Protein AF-A0A2R6L1S9-F1 (afdb_monomer)

pLDDT: mean 91.89, std 9.13, range [50.69, 98.69]

Mean predicted aligned error: 7.18 Å

Secondary structure (DSSP, 8-state):
-----TTHHHHHHHHHHHHHHHHHHHHHHHHHT--TTHHHHHTSHHHHHHHHHHHHHHHHHHHHHHHHHHHHHHHHHH---TTHHHHHHHH-

Foldseek 3Di:
DDPDPPVRVVVVVVVVVVVVCVVCVVVVVVVVPDDPCNVVVCPDPVNVVVVVVCVVVVVVVVVVCCVPVVVVVVCLVPDDDPCSVVVVVVVD

Sequence (92 aa):
MTWLGRRDHWVFAALGAVLLGYFLFPFVAFLGRTTASAPAEAVSPTAREAAVNSLVTAPVATAVATVFGVPLAYTLARTSFRGKRLVEALVV

Structure (mmCIF, N/CA/C/O backbone):
data_AF-A0A2R6L1S9-F1
#
_entry.id   AF-A0A2R6L1S9-F1
#
loop_
_atom_site.group_PDB
_atom_site.id
_atom_site.type_symbol
_atom_site.label_atom_id
_atom_site.label_alt_id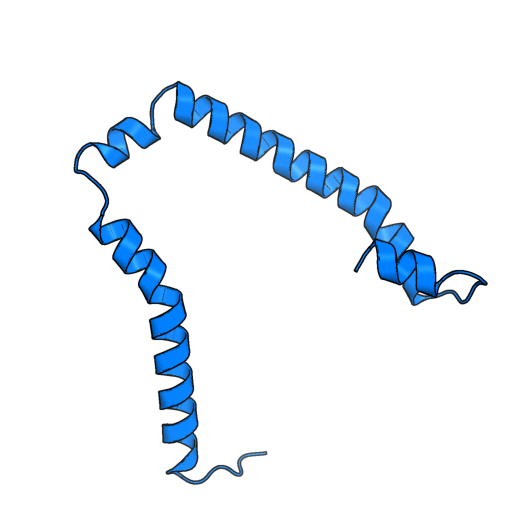
_atom_site.label_comp_id
_atom_site.label_asym_id
_atom_site.label_entity_id
_atom_site.label_seq_id
_atom_site.pdbx_PDB_ins_code
_atom_site.Cartn_x
_atom_site.Cartn_y
_atom_site.Cartn_z
_atom_site.occupancy
_atom_site.B_iso_or_equiv
_atom_site.auth_seq_id
_atom_site.auth_comp_id
_atom_site.auth_asym_id
_atom_site.auth_atom_id
_atom_site.pdbx_PDB_model_num
ATOM 1 N N . MET A 1 1 ? -15.446 -34.560 5.778 1.00 50.69 1 MET A N 1
ATOM 2 C CA . MET A 1 1 ? -15.421 -33.237 5.118 1.00 50.69 1 MET A CA 1
ATOM 3 C C . MET A 1 1 ? -14.742 -33.385 3.751 1.00 50.69 1 MET A C 1
ATOM 5 O O . MET A 1 1 ? -13.681 -32.834 3.523 1.00 50.69 1 MET A O 1
ATOM 9 N N . THR A 1 2 ? -15.324 -34.200 2.863 1.00 64.88 2 THR A N 1
ATOM 10 C CA . THR A 1 2 ? -14.835 -34.489 1.495 1.00 64.88 2 THR A CA 1
ATOM 11 C C . THR A 1 2 ? -16.041 -34.922 0.647 1.00 64.88 2 THR A C 1
ATOM 13 O O . THR A 1 2 ? -16.183 -36.084 0.288 1.00 64.88 2 THR A O 1
ATOM 16 N N . TRP A 1 3 ? -16.989 -34.007 0.424 1.00 59.22 3 TRP A N 1
ATOM 17 C CA . TRP A 1 3 ? -18.274 -34.290 -0.241 1.00 59.22 3 TRP A CA 1
ATOM 18 C C . TRP A 1 3 ? -18.445 -33.444 -1.507 1.00 59.22 3 TRP A C 1
ATOM 20 O O . TRP A 1 3 ? -19.394 -32.683 -1.639 1.00 59.22 3 TRP A O 1
ATOM 30 N N . LEU A 1 4 ? -17.495 -33.539 -2.434 1.00 64.88 4 LEU A N 1
ATOM 31 C CA . LEU A 1 4 ? -17.633 -32.959 -3.767 1.00 64.88 4 LEU A CA 1
ATOM 32 C C . LEU A 1 4 ? -17.242 -34.031 -4.773 1.00 64.88 4 LEU A C 1
ATOM 34 O O . LEU A 1 4 ? -16.132 -34.569 -4.733 1.00 64.88 4 LEU A O 1
ATOM 38 N N . GLY A 1 5 ? -18.197 -34.403 -5.621 1.00 68.31 5 GLY A N 1
ATOM 39 C CA . GLY A 1 5 ? -17.987 -35.399 -6.649 1.00 68.31 5 GLY A CA 1
ATOM 40 C C . GLY A 1 5 ? -16.866 -34.956 -7.581 1.00 68.31 5 GLY A C 1
ATOM 41 O O . GLY A 1 5 ? -16.562 -33.774 -7.729 1.00 68.31 5 GLY A O 1
ATOM 42 N N . ARG A 1 6 ? -16.282 -35.918 -8.291 1.00 68.50 6 ARG A N 1
ATOM 43 C CA . ARG A 1 6 ? -15.223 -35.696 -9.288 1.00 68.50 6 ARG A CA 1
ATOM 44 C C . ARG A 1 6 ? -15.604 -34.727 -10.423 1.00 68.50 6 ARG A C 1
ATOM 46 O O . ARG A 1 6 ? -14.806 -34.506 -11.313 1.00 68.50 6 ARG A O 1
ATOM 53 N N . ARG A 1 7 ? -16.840 -34.222 -10.461 1.00 71.06 7 ARG A N 1
ATOM 54 C CA . ARG A 1 7 ? -17.326 -33.190 -11.388 1.00 71.06 7 ARG A CA 1
ATOM 55 C C . ARG A 1 7 ? -17.321 -31.808 -10.738 1.00 71.06 7 ARG A C 1
ATOM 57 O O . ARG A 1 7 ? -16.919 -30.843 -11.377 1.00 71.06 7 ARG A O 1
ATOM 64 N N . ASP A 1 8 ? -17.667 -31.729 -9.458 1.00 75.69 8 ASP A N 1
ATOM 65 C CA . ASP A 1 8 ? -17.771 -30.464 -8.734 1.00 75.69 8 ASP A CA 1
ATOM 66 C C . ASP A 1 8 ? -16.392 -29.823 -8.540 1.00 75.69 8 ASP A C 1
ATOM 68 O O . ASP A 1 8 ? -16.252 -28.609 -8.667 1.00 75.69 8 ASP A O 1
ATOM 72 N N . HIS A 1 9 ? -15.337 -30.627 -8.346 1.00 82.06 9 HIS A N 1
ATOM 73 C CA . HIS A 1 9 ? -13.977 -30.088 -8.257 1.00 82.06 9 HIS A CA 1
ATOM 74 C C . HIS A 1 9 ? -13.508 -29.386 -9.540 1.00 82.06 9 HIS A C 1
ATOM 76 O O . HIS A 1 9 ? -12.720 -28.448 -9.453 1.00 82.06 9 HIS A O 1
ATOM 82 N N . TRP A 1 10 ? -14.014 -29.776 -10.717 1.00 87.75 10 TRP A N 1
ATOM 83 C CA . TRP A 1 10 ? -13.636 -29.147 -11.985 1.00 87.75 10 TRP A CA 1
ATOM 84 C C . TRP A 1 10 ? -14.349 -27.816 -12.146 1.00 87.75 10 TRP A C 1
ATOM 86 O O . TRP A 1 10 ? -13.765 -26.884 -12.682 1.00 87.75 10 TRP A O 1
ATOM 96 N N . VAL A 1 11 ? -15.578 -27.706 -11.633 1.00 91.75 11 VAL A N 1
ATOM 97 C CA . VAL A 1 11 ? -16.320 -26.442 -11.603 1.00 91.75 11 VAL A CA 1
ATOM 98 C C . VAL A 1 11 ? -15.609 -25.442 -10.695 1.00 91.75 11 VAL A C 1
ATOM 100 O O . VAL A 1 11 ? -15.326 -24.331 -11.131 1.00 91.75 11 VAL A O 1
ATOM 103 N N . PHE A 1 12 ? -15.236 -25.834 -9.472 1.00 91.75 12 PHE A N 1
ATOM 104 C CA . PHE A 1 12 ? -14.474 -24.950 -8.582 1.00 91.75 12 PHE A CA 1
ATOM 105 C C . PHE A 1 12 ? -13.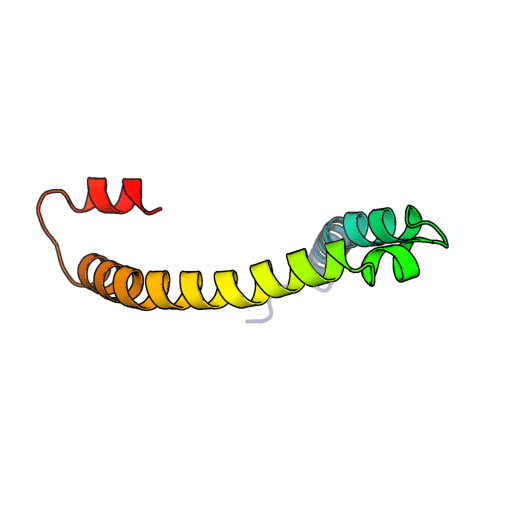095 -24.596 -9.148 1.00 91.75 12 PHE A C 1
ATOM 107 O O . PHE A 1 12 ? -12.689 -23.439 -9.069 1.00 91.75 12 PHE A O 1
ATOM 114 N N . ALA A 1 13 ? -12.399 -25.554 -9.767 1.00 93.06 13 ALA A N 1
ATOM 115 C CA . ALA A 1 13 ? -11.128 -25.290 -10.435 1.00 93.06 13 ALA A CA 1
ATOM 116 C C . ALA A 1 13 ? -11.288 -24.318 -11.615 1.00 93.06 13 ALA A C 1
ATOM 118 O O . ALA A 1 13 ? -10.484 -23.401 -11.756 1.00 93.06 13 ALA A O 1
ATOM 119 N N . ALA A 1 14 ? -12.338 -24.466 -12.429 1.00 95.31 14 ALA A N 1
ATOM 120 C CA . ALA A 1 14 ? -12.623 -23.571 -13.547 1.00 95.31 14 ALA A CA 1
ATOM 121 C C . ALA A 1 14 ? -12.971 -22.156 -13.067 1.00 95.31 14 ALA A C 1
ATOM 123 O O . ALA A 1 14 ? -12.407 -21.187 -13.567 1.00 95.31 14 ALA A O 1
ATOM 124 N N . LEU A 1 15 ? -13.840 -22.026 -12.059 1.00 95.88 15 LEU A N 1
ATOM 125 C CA . LEU A 1 15 ? -14.174 -20.732 -11.457 1.00 95.88 15 LEU A CA 1
ATOM 126 C C . LEU A 1 15 ? -12.935 -20.061 -10.847 1.00 95.88 15 LEU A C 1
ATOM 128 O O . LEU A 1 15 ? -12.718 -18.867 -11.049 1.00 95.88 15 LEU A O 1
ATOM 132 N N . GLY A 1 16 ? -12.088 -20.832 -10.160 1.00 95.38 16 GLY A N 1
ATOM 133 C CA . GLY A 1 16 ? -10.808 -20.355 -9.641 1.00 95.38 16 GLY A CA 1
ATOM 134 C C . GLY A 1 16 ? -9.856 -19.903 -10.749 1.00 95.38 16 GLY A C 1
ATOM 135 O O . GLY A 1 16 ? -9.265 -18.833 -10.642 1.00 95.38 16 GLY A O 1
ATOM 136 N N . ALA A 1 17 ? -9.746 -20.662 -11.842 1.00 96.62 17 ALA A N 1
ATOM 137 C CA . ALA A 1 17 ? -8.920 -20.301 -12.993 1.00 96.62 17 ALA A CA 1
ATOM 138 C C . ALA A 1 17 ? -9.410 -19.018 -13.679 1.00 96.62 17 ALA A C 1
ATOM 140 O O . ALA A 1 17 ? -8.596 -18.172 -14.039 1.00 96.62 17 ALA A O 1
ATOM 141 N N . VAL A 1 18 ? -10.728 -18.835 -13.810 1.00 97.88 18 VAL A N 1
ATOM 142 C CA . VAL A 1 18 ? -11.321 -17.595 -14.333 1.00 97.88 18 VAL A CA 1
ATOM 143 C C . VAL A 1 18 ? -11.006 -16.415 -13.416 1.00 97.88 18 VAL A C 1
ATOM 145 O O . VAL A 1 18 ? -10.579 -15.372 -13.906 1.00 97.88 18 VAL A O 1
ATOM 148 N N . LEU A 1 19 ? -11.155 -16.572 -12.097 1.00 97.19 19 LEU A N 1
ATOM 149 C CA . LEU A 1 19 ? -10.835 -15.518 -11.130 1.00 97.19 19 LEU A CA 1
ATOM 150 C C . LEU A 1 19 ? -9.344 -15.150 -11.155 1.00 97.19 19 LEU A C 1
ATOM 152 O O . LEU A 1 19 ? -9.001 -13.970 -11.154 1.00 97.19 19 LEU A O 1
ATOM 156 N N . LEU A 1 20 ? -8.461 -16.149 -11.222 1.00 97.62 20 LEU A N 1
ATOM 157 C CA . LEU A 1 20 ? -7.020 -15.942 -11.373 1.00 97.62 20 LEU A CA 1
ATOM 158 C C . LEU A 1 20 ? -6.696 -15.235 -12.689 1.00 97.62 20 LEU A C 1
ATOM 160 O O . LEU A 1 20 ? -5.923 -14.282 -12.691 1.00 97.62 20 LEU A O 1
ATOM 164 N N . GLY A 1 21 ? -7.312 -15.659 -13.794 1.00 97.62 21 GLY A N 1
ATOM 165 C CA . GLY A 1 21 ? -7.169 -15.012 -15.093 1.00 97.62 21 GLY A CA 1
ATOM 166 C C . GLY A 1 21 ? -7.607 -13.550 -15.048 1.00 97.62 21 GLY A C 1
ATOM 167 O O . GLY A 1 21 ? -6.862 -12.682 -15.489 1.00 97.62 21 GLY A O 1
ATOM 168 N N . TYR A 1 22 ? -8.760 -13.264 -14.442 1.00 97.25 22 TYR A N 1
ATOM 169 C CA . TYR A 1 22 ? -9.255 -11.905 -14.229 1.00 97.25 22 TYR A CA 1
ATOM 170 C C . TYR A 1 22 ? -8.287 -11.056 -13.394 1.00 97.25 22 TYR A C 1
ATOM 172 O O . TYR A 1 22 ? -8.012 -9.915 -13.753 1.00 97.25 22 TYR A O 1
ATOM 180 N N . PHE A 1 23 ? -7.732 -11.614 -12.314 1.00 97.12 23 PHE A N 1
ATOM 181 C CA . PHE A 1 23 ? -6.775 -10.911 -11.459 1.00 97.12 23 PHE A CA 1
ATOM 182 C C . PHE A 1 23 ? -5.437 -10.651 -12.161 1.00 97.12 23 PHE A C 1
ATOM 184 O O . PHE A 1 23 ? -4.863 -9.578 -12.006 1.00 97.12 23 PHE A O 1
ATOM 191 N N . LEU A 1 24 ? -4.940 -11.608 -12.949 1.00 97.44 24 LEU A N 1
ATOM 192 C CA . LEU A 1 24 ? -3.662 -11.500 -13.659 1.00 97.44 24 LEU A CA 1
ATOM 193 C C . LEU A 1 24 ? -3.753 -10.654 -14.931 1.00 97.44 24 LEU A C 1
ATOM 195 O O . LEU A 1 24 ? -2.770 -10.017 -15.311 1.00 97.44 24 LEU A O 1
ATOM 199 N N . PHE A 1 25 ? -4.919 -10.618 -15.577 1.00 97.12 25 PHE A N 1
ATOM 200 C CA . PHE A 1 25 ? -5.156 -9.864 -16.803 1.00 97.12 25 PHE A CA 1
ATOM 201 C C . PHE A 1 25 ? -4.663 -8.404 -16.751 1.00 97.12 25 PHE A C 1
ATOM 203 O O . PHE A 1 25 ? -3.912 -8.030 -17.654 1.00 97.12 25 PHE A O 1
ATOM 210 N N . PRO A 1 26 ? -4.989 -7.572 -15.734 1.00 96.00 26 PRO A N 1
ATOM 211 C CA . PRO A 1 26 ? -4.503 -6.193 -15.679 1.00 96.00 26 PRO A CA 1
ATOM 212 C C . PRO A 1 26 ? -2.977 -6.099 -15.601 1.00 96.00 26 PRO A C 1
ATOM 214 O O . PRO A 1 26 ? -2.406 -5.196 -16.204 1.00 96.00 26 PRO A O 1
ATOM 217 N N . PHE A 1 27 ? -2.302 -7.036 -14.929 1.00 95.38 27 PHE A N 1
ATOM 218 C CA . PHE A 1 27 ? -0.839 -7.053 -14.859 1.00 95.38 27 PHE A CA 1
ATOM 219 C C . PHE A 1 27 ? -0.224 -7.406 -16.210 1.00 95.38 27 PHE A C 1
ATOM 221 O O . PHE A 1 27 ? 0.673 -6.710 -16.672 1.00 95.38 27 PHE A O 1
ATOM 228 N N . VAL A 1 28 ? -0.739 -8.439 -16.883 1.00 96.12 28 VAL A N 1
ATOM 229 C CA . VAL A 1 28 ? -0.266 -8.822 -18.223 1.00 96.12 28 VAL A CA 1
ATOM 230 C C . VAL A 1 28 ? -0.498 -7.686 -19.220 1.00 96.12 28 VAL A C 1
ATOM 232 O O . VAL A 1 28 ? 0.402 -7.344 -19.984 1.00 96.12 28 VAL A O 1
ATOM 235 N N . ALA A 1 29 ? -1.674 -7.054 -19.181 1.00 95.25 29 ALA A N 1
ATOM 236 C CA . ALA A 1 29 ? -1.993 -5.910 -20.027 1.00 95.25 29 ALA A CA 1
ATOM 237 C C . ALA A 1 29 ? -1.109 -4.690 -19.721 1.00 95.25 29 ALA A C 1
ATOM 239 O O . ALA A 1 29 ? -0.689 -3.998 -20.646 1.00 95.25 29 ALA A O 1
ATOM 240 N N . PHE A 1 30 ? -0.809 -4.430 -18.444 1.00 93.38 30 PHE A N 1
ATOM 241 C CA . PHE A 1 30 ? 0.107 -3.370 -18.025 1.00 93.38 30 PHE A CA 1
ATOM 242 C C . PHE A 1 30 ? 1.523 -3.624 -18.549 1.00 93.38 30 PHE A C 1
ATOM 244 O O . PHE A 1 30 ? 2.064 -2.770 -19.247 1.00 93.38 30 PHE A O 1
ATOM 251 N N . LEU A 1 31 ? 2.087 -4.815 -18.304 1.00 91.06 31 LEU A N 1
ATOM 252 C CA . LEU A 1 31 ? 3.421 -5.194 -18.782 1.00 91.06 31 LEU A CA 1
ATOM 253 C C . LEU A 1 31 ? 3.499 -5.139 -20.314 1.00 91.06 31 LEU A C 1
ATOM 255 O O . LEU A 1 31 ? 4.453 -4.589 -20.858 1.00 91.06 31 LEU A O 1
ATOM 259 N N . GLY A 1 32 ? 2.470 -5.629 -21.011 1.00 92.62 32 GLY A N 1
ATOM 260 C CA . GLY A 1 32 ? 2.395 -5.594 -22.473 1.00 92.62 32 GLY A CA 1
ATOM 261 C C . GLY A 1 32 ? 2.311 -4.185 -23.075 1.00 92.62 32 GLY A C 1
ATOM 262 O O . GLY A 1 32 ? 2.571 -4.025 -24.264 1.00 92.62 32 GLY A O 1
ATOM 263 N N . ARG A 1 33 ? 1.968 -3.162 -22.280 1.00 91.38 33 ARG A N 1
ATOM 264 C CA . ARG A 1 33 ? 1.952 -1.747 -22.694 1.00 91.38 33 ARG A CA 1
ATOM 265 C C . ARG A 1 33 ? 3.217 -0.976 -22.303 1.00 91.38 33 ARG A C 1
ATOM 267 O O . ARG A 1 33 ? 3.324 0.195 -22.660 1.00 91.38 33 ARG A O 1
ATOM 274 N N . THR A 1 34 ? 4.152 -1.583 -21.569 1.00 89.88 34 THR A N 1
ATOM 275 C CA . THR A 1 34 ? 5.395 -0.900 -21.176 1.00 89.88 34 THR A CA 1
ATOM 276 C C . THR A 1 34 ? 6.306 -0.659 -22.381 1.00 89.88 34 THR A C 1
ATOM 278 O O . THR A 1 34 ? 6.422 -1.494 -23.276 1.00 89.88 34 THR A O 1
ATOM 281 N N . THR A 1 35 ? 6.942 0.512 -22.427 1.00 87.62 35 THR A N 1
ATOM 282 C CA . THR A 1 35 ? 7.909 0.874 -23.471 1.00 87.62 35 THR A CA 1
ATOM 283 C C . THR A 1 35 ? 9.309 0.373 -23.112 1.00 87.62 35 THR A C 1
ATOM 285 O O . THR A 1 35 ? 9.621 0.129 -21.947 1.00 87.62 35 THR A O 1
ATOM 288 N N . ALA A 1 36 ? 10.205 0.294 -24.100 1.00 87.44 36 ALA A N 1
ATOM 289 C CA . ALA A 1 36 ? 11.612 -0.042 -23.857 1.00 87.44 36 ALA A CA 1
ATOM 290 C C . ALA A 1 36 ? 12.340 0.982 -22.956 1.00 87.44 36 ALA A C 1
ATOM 292 O O . ALA A 1 36 ? 13.338 0.639 -22.327 1.00 87.44 36 ALA A O 1
ATOM 293 N N . SER A 1 37 ? 11.841 2.224 -22.870 1.00 88.31 37 SER A N 1
ATOM 294 C CA . SER A 1 37 ? 12.376 3.277 -21.996 1.00 88.31 37 SER A CA 1
ATOM 295 C C . SER A 1 37 ? 11.888 3.185 -20.547 1.00 88.31 37 SER A C 1
ATOM 297 O O . SER A 1 37 ? 12.515 3.770 -19.663 1.00 88.31 37 SER A O 1
ATOM 299 N N . ALA A 1 38 ? 10.820 2.426 -20.274 1.00 88.06 38 ALA A N 1
ATOM 300 C CA . ALA A 1 38 ? 10.178 2.371 -18.961 1.00 88.06 38 ALA A CA 1
ATOM 301 C C . ALA A 1 38 ? 11.136 2.044 -17.793 1.00 88.06 38 ALA A C 1
ATOM 303 O O . ALA A 1 38 ? 11.030 2.697 -16.754 1.00 88.06 38 ALA A O 1
ATOM 304 N N . PRO A 1 39 ? 12.113 1.118 -17.918 1.00 88.00 39 PRO A N 1
ATOM 305 C CA . PRO A 1 39 ? 13.065 0.859 -16.836 1.00 88.00 39 PRO A CA 1
ATOM 306 C C . PRO A 1 39 ? 13.972 2.056 -16.527 1.00 88.00 39 PRO A C 1
ATOM 308 O O . PRO A 1 39 ? 14.279 2.307 -15.365 1.00 88.00 39 PRO A O 1
ATOM 311 N N . ALA A 1 40 ? 14.387 2.805 -17.553 1.00 89.94 40 ALA A N 1
ATOM 312 C CA . ALA A 1 40 ? 15.227 3.989 -17.387 1.00 89.94 40 ALA A CA 1
ATOM 313 C C . ALA A 1 40 ? 14.439 5.148 -16.756 1.00 89.94 40 ALA A C 1
ATOM 315 O O . ALA A 1 40 ? 14.944 5.843 -15.876 1.00 89.94 40 ALA A O 1
ATOM 316 N N . GLU A 1 41 ? 13.176 5.319 -17.151 1.00 89.44 41 GLU A N 1
ATOM 317 C CA . GLU A 1 41 ? 12.275 6.316 -16.563 1.00 89.44 41 GLU A CA 1
ATOM 318 C C . GLU A 1 41 ? 11.947 6.001 -15.093 1.00 89.44 41 GLU A C 1
ATOM 320 O O . GLU A 1 41 ? 11.891 6.911 -14.262 1.00 89.44 41 GLU A O 1
ATOM 325 N N . ALA A 1 42 ? 11.821 4.717 -14.738 1.00 88.62 42 ALA A N 1
ATOM 326 C CA . ALA A 1 42 ? 11.560 4.269 -13.369 1.00 88.62 42 ALA A CA 1
ATOM 327 C C . ALA A 1 42 ? 12.702 4.579 -12.383 1.00 88.62 42 ALA A C 1
ATOM 329 O O . ALA A 1 42 ? 12.456 4.710 -11.184 1.00 88.62 42 ALA A O 1
ATOM 330 N N . VAL A 1 43 ? 13.940 4.722 -12.869 1.00 92.88 43 VAL A N 1
ATOM 331 C CA . VAL A 1 43 ? 15.110 5.108 -12.056 1.00 92.88 43 VAL A CA 1
ATOM 332 C C . VAL A 1 43 ? 15.490 6.580 -12.216 1.00 92.88 43 VAL A C 1
ATOM 334 O O . VAL A 1 43 ? 16.542 7.006 -11.736 1.00 92.88 43 VAL A O 1
ATOM 337 N N . SER A 1 44 ? 14.638 7.374 -12.870 1.00 95.56 44 SER A N 1
ATOM 338 C CA . SER A 1 44 ? 14.836 8.817 -12.969 1.00 95.56 44 SER A CA 1
ATOM 339 C C . SER A 1 44 ? 14.884 9.472 -11.575 1.00 95.56 44 SER A C 1
ATOM 341 O O . SER A 1 44 ? 14.268 8.968 -10.628 1.00 95.56 44 SER A O 1
ATOM 343 N N . PRO A 1 45 ? 15.579 10.616 -11.419 1.00 95.69 45 PRO A N 1
ATOM 344 C CA . PRO A 1 45 ? 15.661 11.319 -10.137 1.00 95.69 45 PRO A CA 1
ATOM 345 C C . PRO A 1 45 ? 14.283 11.622 -9.535 1.00 95.69 45 PRO A C 1
ATOM 347 O O . PRO A 1 45 ? 14.054 11.369 -8.356 1.00 95.69 45 PRO A O 1
ATOM 350 N N . THR A 1 46 ? 13.337 12.060 -10.369 1.00 95.62 46 THR A N 1
ATOM 351 C CA . THR A 1 46 ? 11.963 12.367 -9.956 1.00 95.62 46 THR A CA 1
ATOM 352 C C . THR A 1 46 ? 11.211 11.125 -9.475 1.00 95.62 46 THR A C 1
ATOM 354 O O . THR A 1 46 ? 10.554 11.172 -8.436 1.00 95.62 46 THR A O 1
ATOM 357 N N . ALA A 1 47 ? 11.332 9.990 -10.177 1.00 95.12 47 ALA A N 1
ATOM 358 C CA . ALA A 1 47 ? 10.720 8.733 -9.743 1.00 95.12 47 ALA A CA 1
ATOM 359 C C . ALA A 1 47 ? 11.317 8.246 -8.413 1.00 95.12 47 ALA A C 1
ATOM 361 O O . ALA A 1 47 ? 10.589 7.794 -7.528 1.00 95.12 47 ALA A O 1
ATOM 362 N N . ARG A 1 48 ? 12.634 8.400 -8.233 1.00 95.56 48 ARG A N 1
ATOM 363 C CA . ARG A 1 48 ? 13.324 8.047 -6.989 1.00 95.56 48 ARG A CA 1
ATOM 364 C C . ARG A 1 48 ? 12.875 8.914 -5.814 1.00 95.56 48 ARG A C 1
ATOM 366 O O . ARG A 1 48 ? 12.624 8.378 -4.739 1.00 95.56 48 ARG A O 1
ATOM 373 N N . GLU A 1 49 ? 12.764 10.225 -5.999 1.00 97.06 49 GLU A N 1
ATOM 374 C CA . GLU A 1 49 ? 12.261 11.138 -4.964 1.00 97.06 49 GLU A CA 1
ATOM 375 C C . GLU A 1 49 ? 10.825 10.791 -4.558 1.00 97.06 49 GLU A C 1
ATOM 377 O O . GLU A 1 49 ? 10.536 10.653 -3.367 1.00 97.06 49 GLU A O 1
ATOM 382 N N . ALA A 1 50 ? 9.944 10.553 -5.534 1.00 96.75 50 ALA A N 1
ATOM 383 C CA . ALA A 1 50 ? 8.572 10.124 -5.275 1.00 96.75 50 ALA A CA 1
ATOM 384 C C . ALA A 1 50 ? 8.509 8.773 -4.535 1.00 96.75 50 ALA A C 1
ATOM 386 O O . ALA A 1 50 ? 7.718 8.611 -3.598 1.00 96.75 50 ALA A O 1
ATOM 387 N N . ALA A 1 51 ? 9.364 7.815 -4.908 1.00 96.62 51 ALA A N 1
ATOM 388 C CA . ALA A 1 51 ? 9.460 6.516 -4.248 1.00 96.62 51 ALA A CA 1
ATOM 389 C C . ALA A 1 51 ? 9.939 6.648 -2.797 1.00 96.62 51 ALA A C 1
ATOM 391 O O . ALA A 1 51 ? 9.332 6.064 -1.904 1.00 96.62 51 ALA A O 1
ATOM 392 N N . VAL A 1 52 ? 10.975 7.452 -2.537 1.00 97.25 52 VAL A N 1
ATOM 393 C CA . VAL A 1 52 ? 11.463 7.714 -1.173 1.00 97.25 52 VAL A CA 1
ATOM 394 C C . VAL A 1 52 ? 10.380 8.382 -0.335 1.00 97.25 52 VAL A C 1
ATOM 396 O O . VAL A 1 52 ? 10.116 7.933 0.777 1.00 97.25 52 VAL A O 1
ATOM 399 N N . ASN A 1 53 ? 9.704 9.402 -0.870 1.00 97.62 53 ASN A N 1
ATOM 400 C CA . ASN A 1 53 ? 8.614 10.059 -0.156 1.00 97.62 53 AS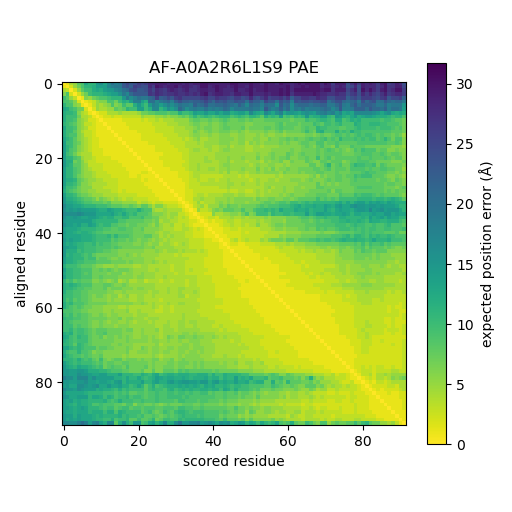N A CA 1
ATOM 401 C C . ASN A 1 53 ? 7.504 9.061 0.204 1.00 97.62 53 ASN A C 1
ATOM 403 O O . ASN A 1 53 ? 7.054 9.021 1.346 1.00 97.62 53 ASN A O 1
ATOM 407 N N . SER A 1 54 ? 7.113 8.195 -0.731 1.00 97.56 54 SER A N 1
ATOM 408 C CA . SER A 1 54 ? 6.113 7.147 -0.485 1.00 97.56 54 SER A CA 1
ATOM 409 C C . SER A 1 54 ? 6.581 6.148 0.577 1.00 97.56 54 SER A C 1
ATOM 411 O O . SER A 1 54 ? 5.842 5.840 1.508 1.00 97.56 54 SER A O 1
ATOM 413 N N . LEU A 1 55 ? 7.829 5.682 0.482 1.00 97.75 55 LEU A N 1
ATOM 414 C CA . LEU A 1 55 ? 8.417 4.717 1.413 1.00 97.75 55 LEU A CA 1
ATOM 415 C C . LEU A 1 55 ? 8.621 5.275 2.822 1.00 97.75 55 LEU A C 1
ATOM 417 O O . LEU A 1 55 ? 8.637 4.496 3.766 1.00 97.75 55 LEU A O 1
ATOM 421 N N . VAL A 1 56 ? 8.774 6.589 2.982 1.00 98.44 56 VAL A N 1
ATOM 422 C CA . VAL A 1 56 ? 8.867 7.240 4.297 1.00 98.44 56 VAL A CA 1
ATOM 423 C C . VAL A 1 56 ? 7.479 7.556 4.849 1.00 98.44 56 VAL A C 1
ATOM 425 O O . VAL A 1 56 ? 7.198 7.300 6.017 1.00 98.44 56 VAL A O 1
ATOM 428 N N . THR A 1 57 ? 6.580 8.085 4.021 1.00 97.94 57 THR A N 1
ATOM 429 C CA . THR A 1 57 ? 5.247 8.507 4.474 1.00 97.94 57 THR A CA 1
ATOM 430 C C . THR A 1 57 ? 4.323 7.329 4.769 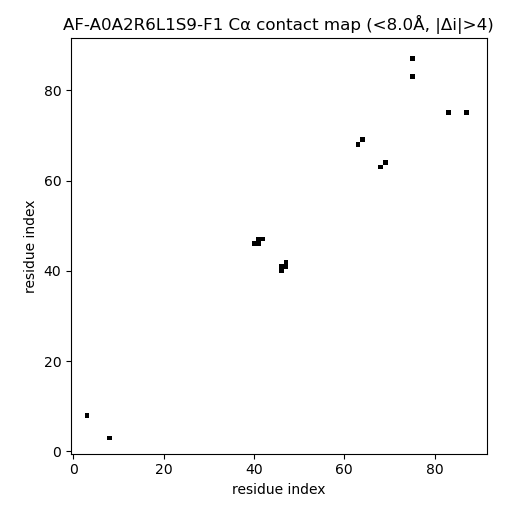1.00 97.94 57 THR A C 1
ATOM 432 O O . THR A 1 57 ? 3.583 7.386 5.749 1.00 97.94 57 THR A O 1
ATOM 435 N N . ALA A 1 58 ? 4.397 6.236 4.004 1.00 98.38 58 ALA A N 1
ATOM 436 C CA . ALA A 1 58 ? 3.592 5.037 4.237 1.00 98.38 58 ALA A CA 1
ATOM 437 C C . ALA A 1 58 ? 3.784 4.421 5.642 1.00 98.38 58 ALA A C 1
ATOM 439 O O . ALA A 1 58 ? 2.780 4.215 6.333 1.00 98.38 58 ALA A O 1
ATOM 440 N N . PRO A 1 59 ? 5.011 4.142 6.133 1.00 98.44 59 PRO A N 1
ATOM 441 C CA . PRO A 1 59 ? 5.201 3.610 7.479 1.00 98.44 59 PR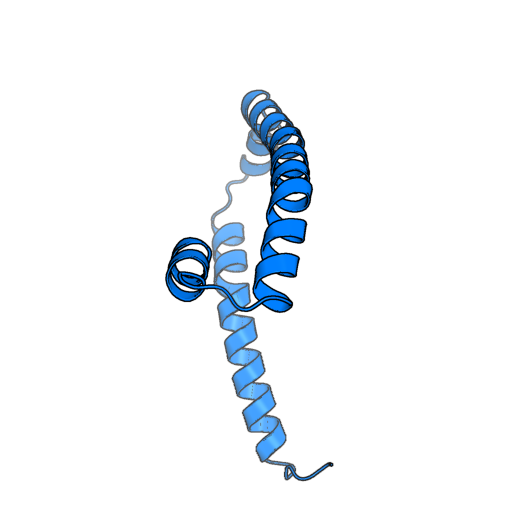O A CA 1
ATOM 442 C C . PRO A 1 59 ? 4.856 4.630 8.563 1.00 98.44 59 PRO A C 1
ATOM 444 O O . PRO A 1 59 ? 4.322 4.233 9.593 1.00 98.44 59 PRO A O 1
ATOM 447 N N . VAL A 1 60 ? 5.083 5.930 8.341 1.00 98.56 60 VAL A N 1
ATOM 448 C CA . VAL A 1 60 ? 4.649 6.973 9.285 1.00 98.56 60 VAL A CA 1
ATOM 449 C C . VAL A 1 60 ? 3.125 6.973 9.419 1.00 98.56 60 VAL A C 1
ATOM 451 O O . VAL A 1 60 ? 2.609 6.903 10.533 1.00 98.56 60 VAL A O 1
ATOM 454 N N . ALA A 1 61 ? 2.397 6.966 8.301 1.00 98.38 61 ALA A N 1
ATOM 455 C CA . ALA A 1 61 ? 0.940 6.870 8.296 1.00 98.38 61 ALA A CA 1
ATOM 456 C C . ALA A 1 61 ? 0.459 5.567 8.951 1.00 98.38 61 ALA A C 1
ATOM 458 O O . ALA A 1 61 ? -0.473 5.592 9.748 1.00 98.38 61 ALA A O 1
ATOM 459 N N . THR A 1 62 ? 1.134 4.446 8.680 1.00 98.19 62 THR A N 1
ATOM 460 C CA . THR A 1 62 ? 0.832 3.143 9.291 1.00 98.19 62 THR A CA 1
ATOM 461 C C . THR A 1 62 ? 1.044 3.173 10.800 1.00 98.19 62 THR A C 1
ATOM 463 O O . THR A 1 62 ? 0.200 2.682 11.545 1.00 98.19 62 THR A O 1
ATOM 466 N N . ALA A 1 63 ? 2.134 3.773 11.277 1.00 98.69 63 ALA A N 1
ATOM 467 C CA . ALA A 1 63 ? 2.424 3.907 12.698 1.00 98.69 63 ALA A CA 1
ATOM 468 C C . ALA A 1 63 ? 1.366 4.771 13.391 1.00 98.69 63 ALA A C 1
ATOM 470 O O . ALA A 1 63 ? 0.807 4.350 14.398 1.00 98.69 63 ALA A O 1
ATOM 471 N N . VAL A 1 64 ? 1.021 5.925 12.813 1.00 98.56 64 VAL A N 1
ATOM 472 C CA . VAL A 1 64 ? -0.054 6.796 13.313 1.00 98.56 64 VAL A CA 1
ATOM 473 C C . VAL A 1 64 ? -1.387 6.039 13.338 1.00 98.56 64 VAL A C 1
ATOM 475 O O . VAL A 1 64 ? -2.026 5.948 14.385 1.00 98.56 64 VAL A O 1
ATOM 478 N N . ALA A 1 65 ? -1.781 5.415 12.227 1.00 97.75 65 ALA A N 1
ATOM 479 C CA . ALA A 1 65 ? -3.011 4.631 12.138 1.00 97.75 65 ALA A CA 1
ATOM 480 C C . ALA A 1 65 ? -3.030 3.461 13.130 1.00 97.75 65 ALA A C 1
ATOM 482 O O . ALA A 1 65 ? -4.075 3.148 13.682 1.00 97.75 65 ALA A O 1
ATOM 483 N N . THR A 1 66 ? -1.887 2.841 13.415 1.00 98.25 66 THR A N 1
ATOM 484 C CA . THR A 1 66 ? -1.793 1.758 14.401 1.00 98.25 66 THR A CA 1
ATOM 485 C C . THR A 1 66 ? -1.936 2.303 15.819 1.00 98.25 66 THR A C 1
ATOM 487 O O . THR A 1 66 ? -2.750 1.800 16.589 1.00 98.25 66 THR A O 1
ATOM 490 N N . VAL A 1 67 ? -1.196 3.362 16.158 1.00 98.56 67 VAL A N 1
ATOM 491 C CA . VAL A 1 67 ? -1.199 3.979 17.493 1.00 98.56 67 VAL A CA 1
ATOM 492 C C . VAL A 1 67 ? -2.582 4.502 17.868 1.00 98.56 67 VAL A C 1
ATOM 494 O O . VAL A 1 67 ? -2.989 4.340 19.013 1.00 98.56 67 VAL A O 1
ATOM 497 N N . PHE A 1 68 ? -3.323 5.090 16.927 1.00 97.81 68 PHE A N 1
ATOM 498 C CA . PHE A 1 68 ? -4.656 5.639 17.203 1.00 97.81 68 PHE A CA 1
ATOM 499 C C . PHE A 1 68 ? -5.793 4.675 16.850 1.00 97.81 68 PHE A C 1
ATOM 501 O O . PHE A 1 68 ? -6.755 4.532 17.607 1.00 97.81 68 PHE A O 1
ATOM 508 N N . GLY A 1 69 ? -5.683 3.985 15.720 1.00 96.50 69 GLY A N 1
ATOM 509 C CA . GLY A 1 69 ? -6.711 3.085 15.211 1.00 96.50 69 GLY A CA 1
ATOM 510 C C . GLY A 1 69 ? -6.830 1.791 16.007 1.00 96.50 69 GLY A C 1
ATOM 511 O O . GLY A 1 69 ? -7.952 1.351 16.235 1.00 96.50 69 GLY A O 1
ATOM 512 N N . VAL A 1 70 ? -5.735 1.196 16.504 1.00 97.75 70 VAL A N 1
ATOM 513 C CA . VAL A 1 70 ? -5.824 -0.052 17.292 1.00 97.75 70 VAL A CA 1
ATOM 514 C C . VAL A 1 70 ? -6.547 0.164 18.628 1.00 97.75 70 VAL A C 1
ATOM 516 O O . VAL A 1 70 ? -7.472 -0.600 18.913 1.00 97.75 70 VAL A O 1
ATOM 519 N N . PRO A 1 71 ? -6.226 1.191 19.441 1.00 96.81 71 PRO A N 1
ATOM 520 C CA . PRO A 1 71 ? -7.003 1.478 20.647 1.00 96.81 71 PRO A CA 1
ATOM 521 C C . PRO A 1 71 ? -8.475 1.787 20.352 1.00 96.81 71 PRO A C 1
ATOM 523 O O . PRO A 1 71 ? -9.362 1.314 21.067 1.00 96.81 71 PRO A O 1
ATOM 526 N N . LEU A 1 72 ? -8.761 2.527 19.275 1.00 94.94 72 LEU A N 1
ATOM 527 C CA . LEU A 1 72 ? -10.136 2.799 18.855 1.00 94.94 72 LEU A CA 1
ATOM 528 C C . LEU A 1 72 ? -10.873 1.506 18.468 1.00 94.94 72 LEU A C 1
ATOM 530 O O . LEU A 1 72 ? -11.958 1.237 18.976 1.00 94.94 72 LEU A O 1
ATOM 534 N N . ALA A 1 73 ? -10.264 0.656 17.643 1.00 95.44 73 ALA A N 1
ATOM 535 C CA . ALA A 1 73 ? -10.826 -0.634 17.258 1.00 95.44 73 ALA A CA 1
ATOM 536 C C . ALA A 1 73 ? -11.058 -1.536 18.481 1.00 95.44 73 ALA A C 1
ATOM 538 O O . ALA A 1 73 ? -12.097 -2.187 18.586 1.00 95.44 73 ALA A O 1
ATOM 539 N N . TYR A 1 74 ? -10.133 -1.533 19.446 1.00 96.38 74 TYR A N 1
ATOM 540 C CA . TYR A 1 74 ? -10.277 -2.286 20.689 1.00 96.38 74 TYR A CA 1
ATOM 541 C C . TYR A 1 74 ? -11.456 -1.789 21.534 1.00 96.38 74 TYR A C 1
ATOM 543 O O . TYR A 1 74 ? -12.263 -2.595 22.004 1.00 96.38 74 TYR A O 1
ATOM 551 N N . THR A 1 75 ? -11.594 -0.472 21.710 1.00 95.06 75 THR A N 1
ATOM 552 C CA . THR A 1 75 ? -12.712 0.100 22.477 1.00 95.06 75 THR A CA 1
ATOM 553 C C . THR A 1 75 ? -14.051 -0.190 21.803 1.00 95.06 75 THR A C 1
ATOM 555 O O . THR A 1 75 ? -14.977 -0.639 22.484 1.00 95.06 75 THR A O 1
ATOM 558 N N . LEU A 1 76 ? -14.148 -0.051 20.477 1.00 94.12 76 LEU A N 1
ATOM 559 C CA . LEU A 1 76 ? -15.338 -0.431 19.712 1.00 94.12 76 LEU A CA 1
ATOM 560 C C . LEU A 1 76 ? -15.638 -1.932 19.828 1.00 94.12 76 LEU A C 1
ATOM 562 O O . LEU A 1 76 ? -16.791 -2.310 20.010 1.00 94.12 76 LEU A O 1
ATOM 566 N N . ALA A 1 77 ? -14.630 -2.803 19.811 1.00 94.75 77 ALA A N 1
ATOM 567 C CA . ALA A 1 77 ? -14.843 -4.244 19.929 1.00 94.75 77 ALA A CA 1
ATOM 568 C C . ALA A 1 77 ? -15.283 -4.686 21.337 1.00 94.75 77 ALA A C 1
ATOM 570 O O . ALA A 1 77 ? -16.044 -5.645 21.472 1.00 94.75 77 ALA A O 1
ATOM 571 N N . ARG A 1 78 ? -14.796 -4.025 22.397 1.00 94.94 78 ARG A N 1
ATOM 572 C CA . ARG A 1 78 ? -14.981 -4.479 23.789 1.00 94.94 78 ARG A CA 1
ATOM 573 C C . ARG A 1 78 ? -16.039 -3.730 24.582 1.00 94.94 78 ARG A C 1
ATOM 575 O O . ARG A 1 78 ? -16.500 -4.255 25.590 1.00 94.94 78 ARG A O 1
ATOM 582 N N . THR A 1 79 ? -16.435 -2.537 24.156 1.00 93.56 79 THR A N 1
ATOM 583 C CA . THR A 1 79 ? -17.383 -1.709 24.910 1.00 93.56 79 THR A CA 1
ATOM 584 C C . THR A 1 79 ?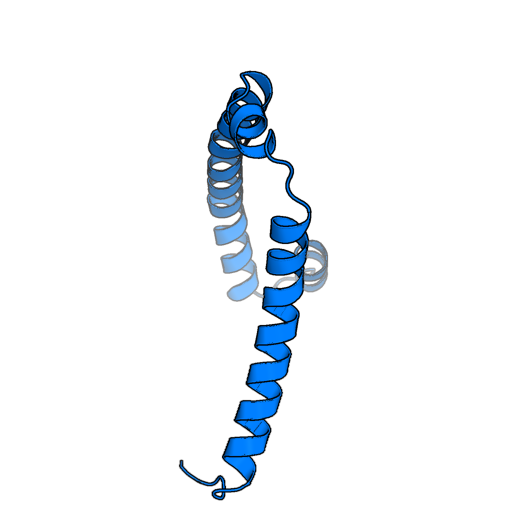 -18.681 -1.481 24.139 1.00 93.56 79 THR A C 1
ATOM 586 O O . THR A 1 79 ? -18.746 -1.578 22.908 1.00 93.56 79 THR A O 1
ATOM 589 N N . SER A 1 80 ? -19.752 -1.198 24.880 1.00 88.75 80 SER A N 1
ATOM 590 C CA . SER A 1 80 ? -21.018 -0.720 24.329 1.00 88.75 80 SER A CA 1
ATOM 591 C C . SER A 1 80 ? -21.338 0.633 24.958 1.00 88.75 80 SER A C 1
ATOM 593 O O . SER A 1 80 ? -21.414 0.766 26.176 1.00 88.75 80 SER A O 1
ATOM 595 N N . PHE A 1 81 ? -21.465 1.661 24.120 1.00 93.06 81 PHE A N 1
ATOM 596 C CA . PHE A 1 81 ? -21.770 3.027 24.536 1.00 93.06 81 PHE A CA 1
ATOM 597 C C . PHE A 1 81 ? -22.768 3.666 23.565 1.00 93.06 81 PHE A C 1
ATOM 599 O O . PHE A 1 81 ? -22.913 3.247 22.411 1.00 93.06 81 PHE A O 1
ATOM 606 N N . ARG A 1 82 ? -23.490 4.684 24.038 1.00 89.50 82 ARG A N 1
ATOM 607 C CA . ARG A 1 82 ? -24.443 5.446 23.219 1.00 89.50 82 ARG A CA 1
ATOM 608 C C . ARG A 1 82 ? -23.680 6.189 22.115 1.00 89.50 82 ARG A C 1
ATOM 610 O O . ARG A 1 82 ? -22.767 6.942 22.417 1.00 89.50 82 ARG A O 1
ATOM 617 N N . GLY A 1 83 ? -24.047 5.965 20.852 1.00 91.75 83 GLY A N 1
ATOM 618 C CA . GLY A 1 83 ? -23.372 6.562 19.687 1.00 91.75 83 GLY A CA 1
ATOM 619 C C . GLY A 1 83 ? -22.345 5.661 18.989 1.00 91.75 83 GLY A C 1
ATOM 620 O O . GLY A 1 83 ? -21.874 6.021 17.916 1.00 91.75 83 GLY A O 1
ATOM 621 N N . LYS A 1 84 ? -22.060 4.461 19.514 1.00 92.31 84 LYS A N 1
ATOM 622 C CA . LYS A 1 84 ? -21.131 3.489 18.904 1.00 92.31 84 LYS A CA 1
ATOM 623 C C . LYS A 1 84 ? -21.385 3.236 17.411 1.00 92.31 84 LYS A C 1
ATOM 625 O O . LYS A 1 84 ? -20.447 3.285 16.629 1.00 92.31 84 LYS A O 1
ATOM 630 N N . ARG A 1 85 ? -22.650 3.051 17.008 1.00 91.88 85 ARG A N 1
ATOM 631 C CA . ARG A 1 85 ? -23.030 2.824 15.598 1.00 91.88 85 ARG A CA 1
ATOM 632 C C . ARG A 1 85 ? -22.642 3.975 14.666 1.00 91.88 85 ARG A C 1
ATOM 634 O O . ARG A 1 85 ? -22.320 3.725 13.515 1.00 91.88 85 ARG A O 1
ATOM 641 N N . LEU A 1 86 ? -22.691 5.219 15.150 1.00 94.44 86 LEU A N 1
ATOM 642 C CA . LEU A 1 86 ? -22.275 6.379 14.359 1.00 94.44 86 LEU A CA 1
ATOM 643 C C . LEU A 1 86 ? -20.759 6.349 14.142 1.00 94.44 86 LEU A C 1
ATOM 645 O O . LEU A 1 86 ? -20.300 6.568 13.032 1.00 94.44 86 LEU A O 1
ATOM 649 N N . VAL A 1 87 ? -19.996 6.042 15.194 1.00 94.00 87 VAL A N 1
ATOM 650 C CA . VAL A 1 87 ? -18.532 5.934 15.115 1.00 94.00 87 VAL A CA 1
ATOM 651 C C . VAL A 1 87 ? -18.115 4.781 14.201 1.00 94.00 87 VAL A C 1
ATOM 653 O O . VAL A 1 87 ? -17.245 4.969 13.362 1.00 94.00 87 VAL A O 1
ATOM 656 N N . GLU A 1 88 ? -18.760 3.617 14.311 1.00 93.00 88 GLU A N 1
ATOM 657 C CA . GLU A 1 88 ? -18.532 2.490 13.396 1.00 93.00 88 GLU A CA 1
ATOM 658 C C . GLU A 1 88 ? -18.804 2.889 11.940 1.00 93.00 88 GLU A C 1
ATOM 660 O O . GLU A 1 88 ? -17.960 2.643 11.090 1.00 93.00 88 GLU A O 1
ATOM 665 N N . ALA A 1 89 ? -19.916 3.577 11.662 1.00 93.69 89 ALA A N 1
ATO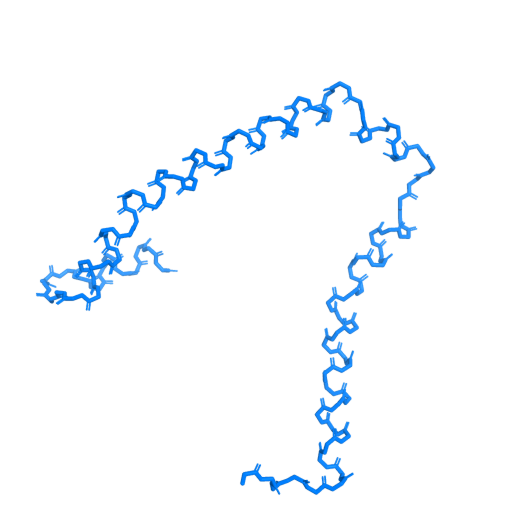M 666 C CA . ALA A 1 89 ? -20.267 4.023 10.310 1.00 93.69 89 ALA A CA 1
ATOM 667 C C . ALA A 1 89 ? -19.336 5.104 9.727 1.00 93.69 89 ALA A C 1
ATOM 669 O O . ALA A 1 89 ? -19.349 5.329 8.524 1.00 93.69 89 ALA A O 1
ATOM 670 N N . LEU A 1 90 ? -18.573 5.815 10.562 1.00 94.88 90 LEU A N 1
ATOM 671 C CA . LEU A 1 90 ? -17.596 6.805 10.096 1.00 94.88 90 LEU A CA 1
ATOM 672 C C . LEU A 1 90 ? -16.239 6.182 9.755 1.00 94.88 90 LEU A C 1
ATOM 674 O O . LEU A 1 90 ? -15.463 6.790 9.022 1.00 94.88 90 LEU A O 1
ATOM 678 N N . VAL A 1 9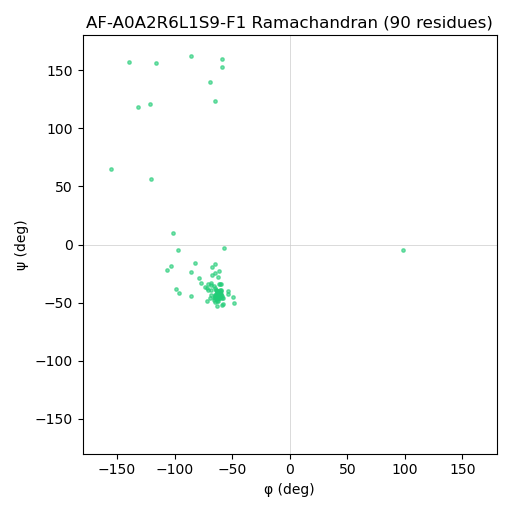1 ? -15.925 5.024 10.336 1.00 92.31 91 VAL A N 1
ATOM 679 C CA . VAL A 1 91 ? -14.600 4.390 10.243 1.00 92.31 91 VAL A CA 1
ATOM 680 C C . VAL A 1 91 ? -14.609 3.167 9.316 1.00 92.31 91 VAL A C 1
ATOM 682 O O . VAL A 1 91 ? -13.547 2.784 8.827 1.00 92.31 91 VAL A O 1
ATOM 685 N N . VAL A 1 92 ? -15.780 2.563 9.076 1.00 84.12 92 VAL A N 1
ATOM 686 C CA . VAL A 1 92 ? -16.007 1.409 8.184 1.00 84.12 92 VAL A CA 1
ATOM 687 C C . VAL A 1 92 ? -16.663 1.865 6.891 1.00 84.12 92 VAL A C 1
ATOM 689 O O . VAL A 1 92 ? -16.176 1.437 5.822 1.00 84.12 92 VAL A O 1
#

Solvent-accessible surface area (backbone atoms only — not comparable to full-atom values): 5466 Å² total; per-resi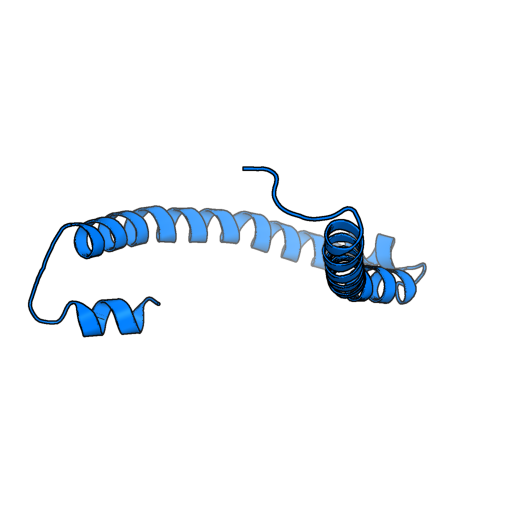due (Å²): 144,84,90,65,56,92,62,53,56,53,52,55,50,49,54,48,49,51,51,49,47,61,67,46,44,61,55,55,55,49,60,74,66,59,56,94,58,47,72,63,56,60,67,29,71,68,46,46,51,54,49,51,51,48,65,54,49,51,55,51,52,47,49,51,47,46,70,54,44,48,57,48,52,49,48,63,74,73,54,87,61,94,62,50,70,60,56,50,67,73,77,107

Radius of gyration: 23.06 Å; Cα contacts (8 Å, |Δi|>4): 9; chains: 1; bounding box: 40×48×49 Å